Protein AF-A0A947KH76-F1 (afdb_monomer)

Radius of gyration: 16.96 Å; Cα contacts (8 Å, |Δi|>4): 330; chains: 1; bounding box: 41×24×57 Å

Nearest PDB structures (foldseek):
  4qky-assembly1_A  TM=8.128E-01  e=1.455E-01  Bordetella pertussis Tohama I

Structure (mmCIF, N/CA/C/O backbone):
data_AF-A0A947KH76-F1
#
_entry.id   AF-A0A947KH76-F1
#
loop_
_atom_site.group_PDB
_atom_site.id
_atom_site.type_symbol
_atom_site.label_atom_id
_atom_site.label_alt_id
_atom_site.label_comp_id
_atom_site.label_asym_id
_atom_site.label_entity_id
_atom_site.label_seq_id
_atom_site.pdbx_PDB_ins_code
_atom_site.Cartn_x
_atom_site.Cartn_y
_atom_site.Cartn_z
_atom_site.occupancy
_atom_site.B_iso_or_equiv
_atom_site.auth_seq_id
_atom_site.auth_comp_id
_atom_site.auth_asym_id
_atom_site.auth_atom_id
_atom_site.pdbx_PDB_model_num
ATOM 1 N N . ARG A 1 1 ? -19.655 -8.664 28.215 1.00 51.91 1 ARG A N 1
ATOM 2 C CA . ARG A 1 1 ? -18.314 -9.202 27.871 1.00 51.91 1 ARG A CA 1
ATOM 3 C C . ARG A 1 1 ? -18.006 -8.669 26.468 1.00 51.91 1 ARG A C 1
ATOM 5 O O . ARG A 1 1 ? -18.823 -8.920 25.600 1.00 51.91 1 ARG A O 1
ATOM 12 N N . LYS A 1 2 ? -16.990 -7.816 26.253 1.00 64.25 2 LYS A N 1
ATOM 13 C CA . LYS A 1 2 ? -16.696 -7.293 24.898 1.00 64.25 2 LYS A CA 1
ATOM 14 C C . LYS A 1 2 ? -16.029 -8.411 24.097 1.00 64.25 2 LYS A C 1
ATOM 16 O O . LYS A 1 2 ? -14.939 -8.832 24.472 1.00 64.25 2 LYS A O 1
ATOM 21 N N . GLU A 1 3 ? -16.691 -8.913 23.063 1.00 73.81 3 GLU A N 1
ATOM 22 C CA . GLU A 1 3 ? -16.109 -9.912 22.167 1.00 73.81 3 GLU A CA 1
ATOM 23 C C . GLU A 1 3 ? -15.051 -9.244 21.287 1.00 73.81 3 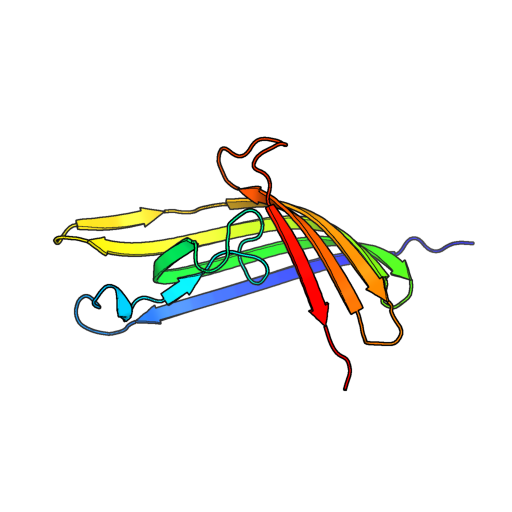GLU A C 1
ATOM 25 O O . GLU A 1 3 ? -15.293 -8.218 20.650 1.00 73.81 3 GLU A O 1
ATOM 30 N N . LEU A 1 4 ? -13.835 -9.785 21.319 1.00 80.12 4 LEU A N 1
ATOM 31 C CA . LEU A 1 4 ? -12.748 -9.344 20.460 1.00 80.12 4 LEU A CA 1
ATOM 32 C C . LEU A 1 4 ? -12.905 -10.046 19.112 1.00 80.12 4 LEU A C 1
ATOM 34 O O . LEU A 1 4 ? -12.655 -11.244 19.021 1.00 80.12 4 LEU A O 1
ATOM 38 N N . VAL A 1 5 ? -13.282 -9.300 18.075 1.00 89.38 5 VAL A N 1
ATOM 39 C CA . VAL A 1 5 ? -13.394 -9.846 16.718 1.00 89.38 5 VAL A CA 1
ATOM 40 C C . VAL A 1 5 ? -12.184 -9.425 15.891 1.00 89.38 5 VAL A C 1
ATOM 42 O O . VAL A 1 5 ? -11.916 -8.232 15.701 1.00 89.38 5 VAL A O 1
ATOM 45 N N . VAL A 1 6 ? -11.452 -10.424 15.405 1.00 93.56 6 VAL A N 1
ATOM 46 C CA . VAL A 1 6 ? -10.315 -10.268 14.495 1.00 93.56 6 VAL A CA 1
ATOM 47 C C . VAL A 1 6 ? -10.694 -10.871 13.148 1.00 93.56 6 VAL A C 1
ATOM 49 O O . VAL A 1 6 ? -11.323 -11.923 13.089 1.00 93.56 6 VAL A O 1
ATOM 52 N N . ALA A 1 7 ? -10.315 -10.197 12.069 1.00 94.56 7 ALA A N 1
ATOM 53 C CA . ALA A 1 7 ? -10.540 -10.640 10.705 1.00 94.56 7 ALA A CA 1
ATOM 54 C C . ALA A 1 7 ? -9.255 -10.508 9.887 1.00 94.56 7 ALA A C 1
ATOM 56 O O . ALA A 1 7 ? -8.458 -9.593 10.096 1.00 94.56 7 ALA A O 1
ATOM 57 N N . VAL A 1 8 ? -9.085 -11.399 8.917 1.00 96.25 8 VAL A N 1
ATOM 58 C CA . VAL A 1 8 ? -8.027 -11.319 7.909 1.00 96.25 8 VAL A CA 1
ATOM 59 C C . VAL A 1 8 ? -8.685 -10.995 6.577 1.00 96.25 8 VAL A C 1
ATOM 61 O O . VAL A 1 8 ? -9.686 -11.612 6.216 1.00 96.25 8 VAL A O 1
ATOM 64 N N . LYS A 1 9 ? -8.144 -10.019 5.848 1.00 95.94 9 LYS A N 1
ATOM 65 C CA . LYS A 1 9 ? -8.585 -9.694 4.491 1.00 95.94 9 LYS A CA 1
ATOM 66 C C . LYS A 1 9 ? -7.422 -9.846 3.523 1.00 95.94 9 LYS A C 1
ATOM 68 O O . LYS A 1 9 ? -6.330 -9.355 3.783 1.00 95.94 9 LYS A O 1
ATOM 73 N N . LEU A 1 10 ? -7.707 -10.482 2.394 1.00 96.94 10 LEU A N 1
ATOM 74 C CA . LEU A 1 10 ? -6.805 -10.601 1.259 1.00 96.94 10 LEU A CA 1
ATOM 75 C C . LEU A 1 10 ? -7.439 -9.930 0.039 1.00 96.94 10 LEU A C 1
ATOM 77 O O . LEU A 1 10 ? -8.644 -10.054 -0.194 1.00 96.94 10 LEU A O 1
ATOM 81 N N . ASN A 1 11 ? -6.639 -9.209 -0.734 1.00 96.00 11 ASN A N 1
ATOM 82 C CA . ASN A 1 11 ? -7.018 -8.683 -2.039 1.00 96.00 11 ASN A CA 1
ATOM 83 C C . ASN A 1 11 ? -5.848 -8.856 -3.005 1.00 96.00 11 ASN A C 1
ATOM 85 O O . ASN A 1 11 ? -4.702 -8.716 -2.602 1.00 96.00 11 ASN A O 1
ATOM 89 N N . ALA A 1 12 ? -6.130 -9.154 -4.266 1.00 97.12 12 ALA A N 1
ATOM 90 C CA . ALA A 1 12 ? -5.116 -9.201 -5.305 1.00 97.12 12 ALA A CA 1
ATOM 91 C C . ALA A 1 12 ? -5.729 -8.823 -6.654 1.00 97.12 12 ALA A C 1
ATOM 93 O O . ALA A 1 12 ? -6.942 -8.937 -6.847 1.00 97.12 12 ALA A O 1
ATOM 94 N N . GLY A 1 13 ? -4.886 -8.382 -7.579 1.00 97.12 13 GLY A N 1
ATOM 95 C CA . GLY A 1 13 ? -5.265 -8.075 -8.950 1.00 97.12 13 GLY A CA 1
ATOM 96 C C . GLY A 1 13 ? -4.059 -8.098 -9.878 1.00 97.12 13 GLY A C 1
ATOM 97 O O . GLY A 1 13 ? -2.918 -7.972 -9.441 1.00 97.12 13 GLY A O 1
ATOM 98 N N . ALA A 1 14 ? -4.312 -8.280 -11.170 1.00 97.44 14 ALA A N 1
ATOM 99 C CA . ALA A 1 14 ? -3.285 -8.247 -12.200 1.00 97.44 14 ALA A CA 1
ATOM 100 C C . ALA A 1 14 ? -3.864 -7.721 -13.513 1.00 97.44 14 ALA A C 1
ATOM 102 O O . ALA A 1 14 ? -5.060 -7.865 -13.775 1.00 97.44 14 ALA A O 1
ATOM 103 N N . LYS A 1 15 ? -3.011 -7.106 -14.332 1.00 96.31 15 LYS A N 1
ATOM 104 C CA . LYS A 1 15 ? -3.340 -6.646 -15.684 1.00 96.31 15 LYS A CA 1
ATOM 105 C C . LYS A 1 15 ? -2.153 -6.888 -16.609 1.00 96.31 15 LYS A C 1
ATOM 107 O O . LYS A 1 15 ? -1.004 -6.718 -16.202 1.00 96.31 15 LYS A O 1
ATOM 112 N N . TRP A 1 16 ? -2.425 -7.262 -17.854 1.00 95.25 16 TRP A N 1
ATOM 113 C CA . TRP A 1 16 ? -1.405 -7.474 -18.877 1.00 95.25 16 TRP A CA 1
ATOM 114 C C . TRP A 1 16 ? -1.896 -6.995 -20.239 1.00 95.25 16 TRP A C 1
ATOM 116 O O . TRP A 1 16 ? -3.065 -7.160 -20.578 1.00 95.25 16 TRP A O 1
ATOM 126 N N . LEU A 1 17 ? -0.992 -6.396 -21.006 1.00 92.31 17 LEU A N 1
ATOM 127 C CA . LEU A 1 17 ? -1.214 -6.052 -22.405 1.00 92.31 17 LEU A CA 1
ATOM 128 C C . LEU A 1 17 ? -0.701 -7.186 -23.293 1.00 92.31 17 LEU A C 1
ATOM 130 O O . LEU A 1 17 ? 0.364 -7.759 -23.040 1.00 92.31 17 LEU A O 1
ATOM 134 N N . SER A 1 18 ? -1.476 -7.518 -24.322 1.00 81.94 18 SER A N 1
ATOM 135 C CA . SER A 1 18 ? -1.096 -8.445 -25.388 1.00 81.94 18 SER A CA 1
ATOM 136 C C . SER A 1 18 ? -0.751 -7.650 -26.646 1.00 81.94 18 SER A C 1
ATOM 138 O O . SER A 1 18 ? -1.598 -6.894 -27.113 1.00 81.94 18 SER A O 1
ATOM 140 N N . GLY A 1 19 ? 0.451 -7.826 -27.199 1.00 75.06 19 GLY A N 1
ATOM 141 C CA . GLY A 1 19 ? 0.895 -7.125 -28.411 1.00 75.06 19 GLY A CA 1
ATOM 142 C C . GLY A 1 19 ? 2.376 -6.747 -28.375 1.00 75.06 19 GLY A C 1
ATOM 143 O O . GLY A 1 19 ? 3.096 -7.157 -27.460 1.00 75.06 19 GLY A O 1
ATOM 144 N N . GLU A 1 20 ? 2.811 -5.984 -29.382 1.00 74.25 20 GLU A N 1
ATOM 145 C CA . GLU A 1 20 ? 4.131 -5.338 -29.410 1.00 74.25 20 GLU A CA 1
ATOM 146 C C . GLU A 1 20 ? 4.276 -4.321 -28.266 1.00 74.25 20 GLU A C 1
ATOM 148 O O . GLU A 1 20 ? 3.297 -3.934 -27.627 1.00 74.25 20 GLU A O 1
ATOM 153 N N . GLU A 1 21 ? 5.519 -3.963 -27.944 1.00 79.62 21 GLU A N 1
ATOM 154 C CA . GLU A 1 21 ? 5.886 -3.203 -26.747 1.00 79.62 21 GLU A CA 1
ATOM 155 C C . GLU A 1 21 ? 5.085 -1.894 -26.622 1.00 79.62 21 GLU A C 1
ATOM 157 O O . GLU A 1 21 ? 5.312 -0.965 -27.398 1.00 79.62 21 GLU A O 1
ATOM 162 N N . PRO A 1 22 ? 4.151 -1.800 -25.652 1.00 84.88 22 PRO A N 1
ATOM 163 C CA . PRO A 1 22 ? 3.214 -0.689 -25.595 1.00 84.88 22 PRO A CA 1
ATOM 164 C C . PRO A 1 22 ? 3.939 0.603 -25.241 1.00 84.88 22 PRO A C 1
ATOM 166 O O . PRO A 1 22 ? 4.810 0.631 -24.356 1.00 84.88 22 PRO A O 1
ATOM 169 N N . GLY A 1 23 ? 3.523 1.684 -25.898 1.00 86.31 23 GLY A N 1
ATOM 170 C CA . GLY A 1 23 ? 4.031 3.019 -25.636 1.00 86.31 23 GLY A CA 1
ATOM 171 C C . GLY A 1 23 ? 3.767 3.447 -24.192 1.00 86.31 23 GLY A C 1
ATOM 172 O O . GLY A 1 23 ? 2.906 2.911 -23.495 1.00 86.31 23 GLY A O 1
ATOM 173 N N . TYR A 1 24 ? 4.498 4.459 -23.723 1.00 88.06 24 TYR A N 1
ATOM 174 C CA . TYR A 1 24 ? 4.423 4.940 -22.337 1.00 88.06 24 TYR A CA 1
ATOM 175 C C . TYR A 1 24 ? 2.986 5.209 -21.851 1.00 88.06 24 TYR A C 1
ATOM 177 O O . TYR A 1 24 ? 2.629 4.838 -20.735 1.00 88.06 24 TYR A O 1
ATOM 185 N N . ALA A 1 25 ? 2.160 5.834 -22.695 1.00 89.38 25 ALA A N 1
ATOM 186 C CA . ALA A 1 25 ? 0.782 6.194 -22.364 1.00 89.38 25 ALA A CA 1
ATOM 187 C C . ALA A 1 25 ? -0.181 4.994 -22.334 1.00 89.38 25 ALA A C 1
ATOM 189 O O . ALA A 1 25 ? -1.239 5.078 -21.718 1.00 89.38 25 ALA A O 1
ATOM 190 N N . GLU A 1 26 ? 0.179 3.886 -22.981 1.00 90.31 26 GLU A N 1
ATOM 191 C CA . GLU A 1 26 ? -0.655 2.685 -23.077 1.00 90.31 26 GLU A CA 1
ATOM 192 C C . GLU A 1 26 ? -0.437 1.734 -21.895 1.00 90.31 26 GLU A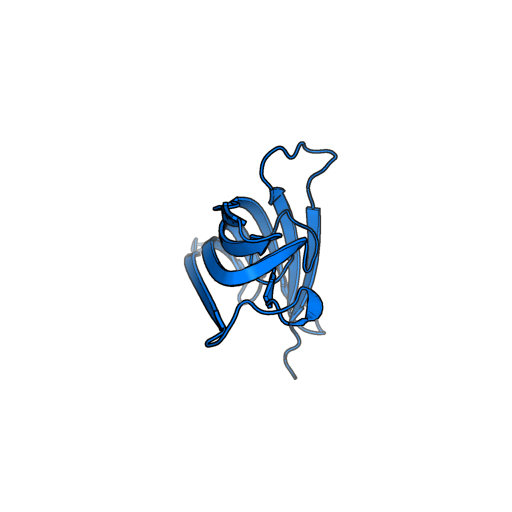 C 1
ATOM 194 O O . GLU A 1 26 ? -1.252 0.847 -21.655 1.00 90.31 26 GLU A O 1
ATOM 199 N N . GLN A 1 27 ? 0.654 1.910 -21.143 1.00 94.00 27 GLN A N 1
ATOM 200 C CA . GLN A 1 27 ? 0.980 1.077 -19.989 1.00 94.00 27 GLN A CA 1
ATOM 201 C C . GLN A 1 27 ? -0.046 1.235 -18.863 1.00 94.00 27 GLN A C 1
ATOM 203 O O . GLN A 1 27 ? -0.650 2.290 -18.667 1.00 94.00 27 GLN A O 1
ATOM 208 N N . PHE A 1 28 ? -0.214 0.175 -18.072 1.00 95.62 28 PHE A N 1
ATOM 209 C CA . PHE A 1 28 ? -1.048 0.240 -16.884 1.00 95.62 28 PHE A CA 1
ATOM 210 C C . PHE A 1 28 ? -0.318 0.938 -15.751 1.00 95.62 28 PHE A C 1
ATOM 212 O O . PHE A 1 28 ? 0.833 0.618 -15.455 1.00 95.62 28 PHE A O 1
ATOM 219 N N . TRP A 1 29 ? -1.044 1.819 -15.076 1.00 95.19 29 TRP A N 1
ATOM 220 C CA . TRP A 1 29 ? -0.584 2.560 -13.915 1.00 95.19 29 TRP A CA 1
ATOM 221 C C . TRP A 1 29 ? -1.150 1.958 -12.631 1.00 95.19 29 TRP A C 1
ATOM 223 O O . TRP A 1 29 ? -2.284 1.465 -12.604 1.00 95.19 29 TRP A O 1
ATOM 233 N N . PHE A 1 30 ? -0.333 1.941 -11.581 1.00 95.75 30 PHE A N 1
ATOM 234 C CA . PHE A 1 30 ? -0.741 1.524 -10.243 1.00 95.75 30 PHE A CA 1
ATOM 235 C C . PHE A 1 30 ? 0.142 2.172 -9.169 1.00 95.75 30 PHE A C 1
ATOM 237 O O . PHE A 1 30 ? 1.156 2.803 -9.460 1.00 95.75 30 PHE A O 1
ATOM 244 N N . GLY A 1 31 ? -0.258 2.035 -7.910 1.00 95.25 31 GLY A N 1
ATOM 245 C CA . GLY A 1 31 ? 0.247 2.822 -6.792 1.00 95.25 31 GLY A CA 1
ATOM 246 C C . GLY A 1 31 ? -0.884 3.596 -6.121 1.00 95.25 31 GLY A C 1
ATOM 247 O O . GLY A 1 31 ? -1.857 3.989 -6.770 1.00 95.25 31 GLY A O 1
ATOM 248 N N . GLY A 1 32 ? -0.757 3.808 -4.812 1.00 94.94 32 GLY A N 1
ATOM 249 C CA . GLY A 1 32 ? -1.667 4.643 -4.038 1.00 94.94 32 GLY A CA 1
ATOM 250 C C . GLY A 1 32 ? -2.738 3.879 -3.268 1.00 94.94 32 GLY A C 1
ATOM 251 O O . GLY A 1 32 ? -2.618 2.689 -2.975 1.00 94.94 32 GLY A O 1
ATOM 252 N N . ALA A 1 33 ? -3.813 4.580 -2.905 1.00 93.81 33 ALA A N 1
ATOM 253 C CA . ALA A 1 33 ? -4.785 4.122 -1.906 1.00 93.81 33 ALA A CA 1
ATOM 254 C C . ALA A 1 33 ? -5.533 2.818 -2.261 1.00 93.81 33 ALA A C 1
ATOM 256 O O . ALA A 1 33 ? -6.176 2.212 -1.398 1.00 93.81 33 ALA A O 1
ATOM 257 N N . GLY A 1 34 ? -5.541 2.438 -3.542 1.00 89.38 34 GLY A N 1
ATOM 258 C CA . GLY A 1 34 ? -6.350 1.341 -4.071 1.00 89.38 34 GLY A CA 1
ATOM 259 C C . GLY A 1 34 ? -5.651 -0.016 -4.160 1.00 89.38 34 GLY A C 1
ATOM 260 O O . GLY A 1 34 ? -6.349 -1.026 -4.173 1.00 89.38 34 GLY A O 1
ATOM 261 N N . ASN A 1 35 ? -4.319 -0.055 -4.237 1.00 92.62 35 ASN A N 1
ATOM 262 C CA . ASN A 1 35 ? -3.572 -1.279 -4.557 1.00 92.62 35 ASN A CA 1
ATOM 263 C C . ASN A 1 35 ? -2.250 -1.405 -3.788 1.00 92.62 35 ASN A C 1
ATOM 265 O O . ASN A 1 35 ? -2.014 -2.443 -3.183 1.00 92.62 35 ASN A O 1
ATOM 269 N N . LEU A 1 36 ? -1.423 -0.362 -3.790 1.00 96.19 36 LEU A N 1
ATOM 270 C CA . LEU A 1 36 ? -0.106 -0.336 -3.173 1.00 96.19 36 LEU A CA 1
ATOM 271 C C . LEU A 1 36 ? 0.008 0.955 -2.359 1.00 96.19 36 LEU A C 1
ATOM 273 O O . LEU A 1 36 ? 0.498 1.989 -2.834 1.00 96.19 36 LEU A O 1
ATOM 277 N N . ARG A 1 37 ? -0.523 0.906 -1.131 1.00 96.62 37 ARG A N 1
ATOM 278 C CA . ARG A 1 37 ? -0.492 2.043 -0.197 1.00 96.62 37 ARG A CA 1
ATOM 279 C C . ARG A 1 37 ? 0.960 2.394 0.130 1.00 96.62 37 ARG A C 1
ATOM 281 O O . ARG A 1 37 ? 1.864 1.637 -0.180 1.00 96.62 37 ARG A O 1
ATOM 288 N N . GLY A 1 38 ? 1.225 3.560 0.711 1.00 95.25 38 GLY A N 1
ATOM 289 C CA . GLY A 1 38 ? 2.612 4.010 0.939 1.00 95.25 38 GLY A CA 1
ATOM 290 C C . GLY A 1 38 ? 3.301 4.629 -0.286 1.00 95.25 38 GLY A C 1
ATOM 291 O O . GLY A 1 38 ? 4.289 5.332 -0.131 1.00 95.25 38 GLY A O 1
ATOM 292 N N . TYR A 1 39 ? 2.723 4.495 -1.479 1.00 97.19 39 TYR A N 1
ATOM 293 C CA . TYR A 1 39 ? 3.134 5.234 -2.676 1.00 97.19 39 TYR A CA 1
ATOM 294 C C . TYR A 1 39 ? 2.078 6.271 -3.066 1.00 97.19 39 TYR A C 1
ATOM 296 O O . TYR A 1 39 ? 0.946 6.229 -2.575 1.00 97.19 39 TYR A O 1
ATOM 304 N N . THR A 1 40 ? 2.438 7.229 -3.918 1.00 95.81 40 THR A N 1
ATOM 305 C CA . THR A 1 40 ? 1.462 8.142 -4.530 1.00 95.81 40 THR A CA 1
ATOM 306 C C . THR A 1 40 ? 0.610 7.399 -5.560 1.00 95.81 40 THR A C 1
ATOM 308 O O . THR A 1 40 ? 0.977 6.315 -6.017 1.00 95.81 40 THR A O 1
ATOM 311 N N . ASN A 1 41 ? -0.542 7.971 -5.918 1.00 95.31 41 ASN A N 1
ATOM 312 C CA . ASN A 1 41 ? -1.374 7.403 -6.978 1.00 95.31 41 ASN A CA 1
ATOM 313 C C . ASN A 1 41 ? -0.582 7.324 -8.288 1.00 95.31 41 ASN A C 1
ATOM 315 O O . ASN A 1 41 ? 0.164 8.252 -8.601 1.00 95.31 41 ASN A O 1
ATOM 319 N N . ASP A 1 42 ? -0.750 6.216 -9.011 1.00 94.75 42 ASP A N 1
ATOM 320 C CA . ASP A 1 42 ? -0.161 5.994 -10.338 1.00 94.75 42 ASP A CA 1
ATOM 321 C C . ASP A 1 42 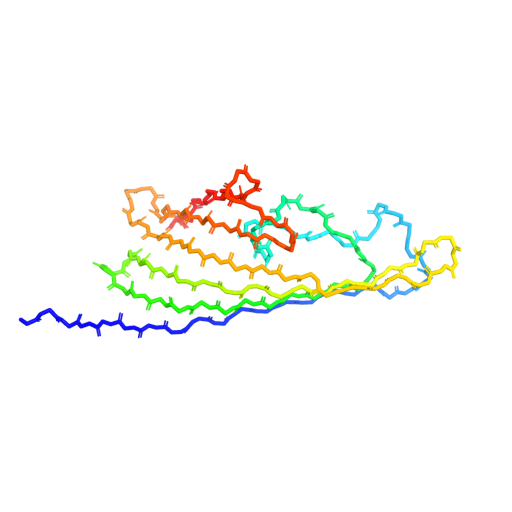? 1.365 6.203 -10.382 1.00 94.75 42 ASP A C 1
ATOM 323 O O . ASP A 1 42 ? 1.926 6.696 -11.356 1.00 94.75 42 ASP A O 1
ATOM 327 N N . PHE A 1 43 ? 2.060 5.832 -9.302 1.00 95.25 43 PHE A N 1
ATOM 328 C CA . PHE A 1 43 ? 3.514 5.977 -9.199 1.00 95.25 43 PHE A CA 1
ATOM 329 C C . PHE A 1 43 ? 4.277 4.993 -10.099 1.00 95.25 43 PHE A C 1
ATOM 331 O O . PHE A 1 43 ? 5.317 5.328 -10.667 1.00 95.25 43 PHE A O 1
ATOM 338 N N . PHE A 1 44 ? 3.764 3.773 -10.241 1.00 96.25 44 PHE A N 1
ATOM 339 C CA . PHE A 1 44 ? 4.382 2.713 -11.026 1.00 96.25 44 PHE A CA 1
ATOM 340 C C . PHE A 1 44 ? 3.622 2.478 -12.329 1.00 96.25 44 PHE A C 1
ATOM 342 O O . PHE A 1 44 ? 2.405 2.651 -12.400 1.00 96.25 44 PHE A O 1
ATOM 349 N N . ARG A 1 45 ? 4.348 2.007 -13.349 1.00 95.75 45 ARG A N 1
ATOM 350 C CA . ARG A 1 45 ? 3.785 1.659 -14.657 1.00 95.75 45 ARG A CA 1
ATOM 351 C C . ARG A 1 45 ? 4.364 0.369 -15.211 1.00 95.75 45 ARG A C 1
ATOM 353 O O . ARG A 1 45 ? 5.547 0.080 -15.006 1.00 95.75 45 ARG A O 1
ATOM 360 N N . GLY A 1 46 ? 3.564 -0.347 -15.991 1.00 95.62 46 GLY A N 1
ATOM 361 C CA . GLY A 1 46 ? 4.079 -1.423 -16.822 1.00 95.62 46 GLY A CA 1
ATOM 362 C C . GLY A 1 46 ? 3.081 -2.029 -17.795 1.00 95.62 46 GLY A C 1
ATOM 363 O O . GLY A 1 46 ? 1.873 -1.828 -17.703 1.00 95.62 46 GLY A O 1
ATOM 364 N N . SER A 1 47 ? 3.614 -2.802 -18.740 1.00 95.50 47 SER A N 1
ATOM 365 C CA . SER A 1 47 ? 2.821 -3.619 -19.663 1.00 95.50 47 SER A CA 1
ATOM 366 C C . SER A 1 47 ? 2.238 -4.855 -18.979 1.00 95.50 47 SER A C 1
ATOM 368 O O . SER A 1 47 ? 1.229 -5.401 -19.424 1.00 95.50 47 SER A O 1
ATOM 370 N N . ARG A 1 48 ? 2.852 -5.288 -17.874 1.00 96.00 48 ARG A N 1
ATOM 371 C CA . ARG A 1 48 ? 2.293 -6.268 -16.942 1.00 96.00 48 ARG A CA 1
ATOM 372 C C . ARG A 1 48 ? 2.417 -5.712 -15.540 1.00 96.00 48 ARG A C 1
ATOM 374 O O . ARG A 1 48 ? 3.509 -5.316 -15.143 1.00 96.00 48 ARG A O 1
ATOM 381 N N . ILE A 1 49 ? 1.315 -5.703 -14.807 1.00 97.56 49 ILE A N 1
ATOM 382 C CA . ILE A 1 49 ? 1.285 -5.301 -13.405 1.00 97.56 49 ILE A CA 1
ATOM 383 C C . ILE A 1 49 ? 0.523 -6.341 -12.595 1.00 97.56 49 ILE A C 1
ATOM 385 O O . ILE A 1 49 ? -0.433 -6.949 -13.083 1.00 97.56 49 ILE A O 1
ATOM 389 N N . ALA A 1 50 ? 0.928 -6.530 -11.350 1.00 98.06 50 ALA A N 1
ATOM 390 C CA . ALA A 1 50 ? 0.166 -7.278 -10.368 1.00 98.06 50 ALA A CA 1
ATOM 391 C C . ALA A 1 50 ? 0.308 -6.618 -9.001 1.00 98.06 50 ALA A C 1
ATOM 393 O O . ALA A 1 50 ? 1.285 -5.926 -8.727 1.00 98.06 50 ALA A O 1
ATOM 394 N N . TRP A 1 51 ? -0.684 -6.814 -8.148 1.00 98.25 51 TRP A N 1
ATOM 395 C CA . TRP A 1 51 ? -0.633 -6.374 -6.768 1.00 98.25 51 TRP A CA 1
ATOM 396 C C . TRP A 1 51 ? -1.391 -7.345 -5.873 1.00 98.25 51 TRP A C 1
ATOM 398 O O . TRP A 1 51 ? -2.324 -8.029 -6.298 1.00 98.25 51 TRP A O 1
ATOM 408 N N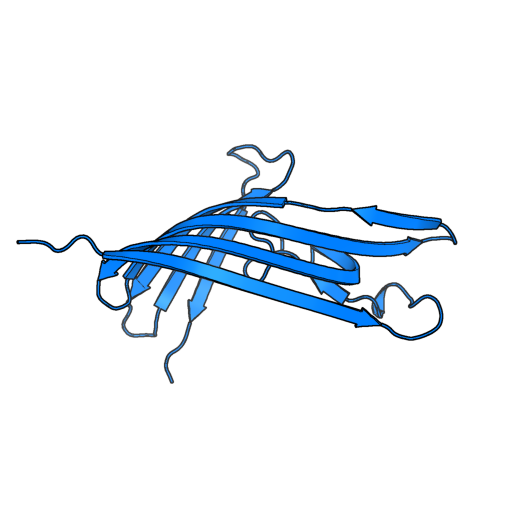 . GLY A 1 52 ? -0.982 -7.385 -4.617 1.00 97.94 52 GLY A N 1
ATOM 409 C CA . GLY A 1 52 ? -1.568 -8.161 -3.545 1.00 97.94 52 GLY A CA 1
ATOM 410 C C . GLY A 1 52 ? -1.568 -7.339 -2.267 1.00 97.94 52 GLY A C 1
ATOM 411 O O . GLY A 1 52 ? -0.723 -6.475 -2.070 1.00 97.94 52 GLY A O 1
ATOM 412 N N . SER A 1 53 ? -2.533 -7.604 -1.402 1.00 98.06 53 SER A N 1
ATOM 413 C CA . SER A 1 53 ? -2.725 -6.900 -0.148 1.00 98.06 53 SER A CA 1
ATOM 414 C C . SER A 1 53 ? -3.216 -7.866 0.917 1.00 98.06 53 SER A C 1
ATOM 416 O O . SER A 1 53 ? -4.186 -8.601 0.708 1.00 98.06 53 SER A O 1
ATOM 418 N N . LEU A 1 54 ? -2.548 -7.838 2.064 1.00 98.12 54 LEU A N 1
ATOM 419 C CA . LEU A 1 54 ? -2.906 -8.555 3.276 1.00 98.12 54 LEU A CA 1
ATOM 420 C C . LEU A 1 54 ? -3.234 -7.539 4.364 1.00 98.12 54 LEU A C 1
ATOM 422 O O . LEU A 1 54 ? -2.447 -6.639 4.641 1.00 98.12 54 LEU A O 1
ATOM 426 N N . GLU A 1 55 ? -4.377 -7.706 5.022 1.00 97.88 55 GLU A N 1
ATOM 427 C CA . GLU A 1 55 ? -4.791 -6.843 6.123 1.00 97.88 55 GLU A CA 1
ATOM 428 C C . GLU A 1 55 ? -5.229 -7.665 7.336 1.00 97.88 55 GLU A C 1
ATOM 430 O O . GLU A 1 55 ? -6.112 -8.523 7.245 1.00 97.88 55 GLU A O 1
ATOM 435 N N . LEU A 1 56 ? -4.655 -7.341 8.493 1.00 97.38 56 LEU A N 1
ATOM 436 C CA . LEU A 1 56 ? -5.039 -7.886 9.792 1.00 97.38 56 LEU A CA 1
ATOM 437 C C . LEU A 1 56 ? -5.903 -6.857 10.514 1.00 97.38 56 LEU A C 1
ATOM 439 O O . LEU A 1 56 ? -5.420 -5.797 10.913 1.00 97.38 56 LEU A O 1
ATOM 443 N N . ARG A 1 57 ? -7.195 -7.157 10.652 1.00 96.88 57 ARG A N 1
ATOM 444 C CA . ARG A 1 57 ? -8.229 -6.213 11.080 1.00 96.88 57 ARG A CA 1
ATOM 445 C C . ARG A 1 57 ? -8.771 -6.566 12.456 1.00 96.88 57 ARG A C 1
ATOM 447 O O . ARG A 1 57 ? -9.200 -7.688 12.696 1.00 96.88 57 ARG A O 1
ATOM 454 N N . ARG A 1 58 ? -8.852 -5.569 13.331 1.00 96.19 58 ARG A N 1
ATOM 455 C CA . ARG A 1 58 ? -9.611 -5.616 14.580 1.00 96.19 58 ARG A CA 1
ATOM 456 C C . ARG A 1 58 ? -10.881 -4.791 14.417 1.00 96.19 58 ARG A C 1
ATOM 458 O O . ARG A 1 58 ? -10.807 -3.580 14.187 1.00 96.19 58 ARG A O 1
ATOM 465 N N . LEU A 1 59 ? -12.039 -5.433 14.546 1.00 94.31 59 LEU A N 1
ATOM 466 C CA . LEU A 1 59 ? -13.319 -4.730 14.501 1.00 94.31 59 LEU A CA 1
ATOM 467 C C . LEU A 1 59 ? -13.538 -3.991 15.823 1.00 94.31 59 LEU A C 1
ATOM 469 O O . LEU A 1 59 ? -13.380 -4.554 16.906 1.00 94.31 59 LEU A O 1
ATOM 473 N N . ILE A 1 60 ? -13.871 -2.708 15.717 1.00 93.25 60 ILE A N 1
ATOM 474 C CA . ILE A 1 60 ? -14.198 -1.831 16.854 1.00 93.25 60 ILE A CA 1
ATOM 475 C C . ILE A 1 60 ? -15.669 -1.391 16.826 1.00 93.25 60 ILE A C 1
ATOM 477 O O . ILE A 1 60 ? -16.169 -0.845 17.803 1.00 93.25 60 ILE A O 1
ATOM 481 N N . GLY A 1 61 ? -16.364 -1.664 15.723 1.00 90.06 61 GLY A N 1
ATOM 482 C CA . GLY A 1 61 ? -17.806 -1.554 15.538 1.00 90.06 61 GLY A CA 1
ATOM 483 C C . GLY A 1 61 ? -18.201 -2.309 14.269 1.00 90.06 61 GLY A C 1
ATOM 484 O O . GLY A 1 61 ? -17.334 -2.854 13.589 1.00 90.06 61 GLY A O 1
ATOM 485 N N . GLU A 1 62 ? -19.484 -2.316 13.914 1.00 87.31 62 GLU A N 1
ATOM 486 C CA . GLU A 1 62 ? -19.970 -3.067 12.742 1.00 87.31 62 GLU A CA 1
ATOM 487 C C . GLU A 1 62 ? -19.266 -2.660 11.440 1.00 87.31 62 GLU A C 1
ATOM 489 O O . GLU A 1 62 ? -18.924 -3.504 10.618 1.00 87.31 62 GLU A O 1
ATOM 494 N N . LEU A 1 63 ? -19.000 -1.360 11.277 1.00 90.19 63 LEU A N 1
ATOM 495 C CA . LEU A 1 63 ? -18.383 -0.773 10.079 1.00 90.19 63 LEU A CA 1
ATOM 496 C C . LEU A 1 63 ? -17.076 -0.034 10.376 1.00 90.19 63 LEU A C 1
ATOM 498 O O . LEU A 1 63 ? -16.536 0.660 9.511 1.00 90.19 63 LEU A O 1
ATOM 502 N N . SER A 1 64 ? -16.583 -0.174 11.605 1.00 94.44 64 SER A N 1
ATOM 503 C CA . SER A 1 64 ? -15.389 0.507 12.085 1.00 94.44 64 SER A CA 1
ATOM 504 C C . SER A 1 64 ? -14.327 -0.520 12.451 1.00 94.44 64 SER A C 1
ATOM 506 O O . SER A 1 64 ? -14.587 -1.476 13.182 1.00 94.44 64 SER A O 1
ATOM 508 N N . SER A 1 65 ? -13.106 -0.323 11.965 1.00 96.06 65 SER A N 1
ATOM 509 C CA . SER A 1 65 ? -12.005 -1.263 12.180 1.00 96.06 65 SER A CA 1
ATOM 510 C C . SER A 1 65 ? -10.669 -0.547 12.221 1.00 96.06 65 SER A C 1
ATOM 512 O O . SER A 1 65 ? -10.433 0.332 11.395 1.00 96.06 65 SER A O 1
ATOM 514 N N . PHE A 1 66 ? -9.776 -0.990 13.096 1.00 97.06 66 PHE A N 1
ATOM 515 C CA . PHE A 1 66 ? -8.351 -0.679 13.019 1.00 97.06 66 PHE A CA 1
ATOM 516 C C . PHE A 1 66 ? -7.620 -1.861 12.384 1.00 97.06 66 PHE A C 1
ATOM 518 O O . PHE A 1 66 ? -7.997 -3.008 12.632 1.00 97.06 66 PHE A O 1
ATOM 525 N N . TYR A 1 67 ? -6.603 -1.620 11.565 1.00 97.44 67 TYR A N 1
ATOM 526 C CA . TYR A 1 67 ? -5.874 -2.703 10.913 1.00 97.44 67 TYR A CA 1
ATOM 527 C C . TYR A 1 67 ? -4.434 -2.341 10.591 1.00 97.44 67 TYR A C 1
ATOM 529 O O . TYR A 1 67 ? -4.105 -1.179 10.371 1.00 97.44 67 TYR A O 1
ATOM 537 N N . ALA A 1 68 ? -3.600 -3.372 10.533 1.00 98.19 68 ALA A N 1
ATOM 538 C CA . ALA A 1 68 ? -2.295 -3.319 9.895 1.00 98.19 68 ALA A CA 1
ATOM 539 C C . ALA A 1 68 ? -2.407 -3.931 8.499 1.00 98.19 68 ALA A C 1
ATOM 541 O O . ALA A 1 68 ? -3.240 -4.818 8.275 1.00 98.19 68 ALA A O 1
ATOM 542 N N . PHE A 1 69 ? -1.590 -3.460 7.568 1.00 98.19 69 PHE A N 1
ATOM 543 C CA . PHE A 1 69 ? -1.563 -3.985 6.215 1.00 98.19 69 PHE A CA 1
ATOM 544 C C . PHE A 1 69 ? -0.145 -4.164 5.687 1.00 98.19 69 PHE A C 1
ATOM 546 O O . PHE A 1 69 ? 0.784 -3.478 6.113 1.00 98.19 69 PHE A O 1
ATOM 553 N N . PHE A 1 70 ? -0.031 -5.067 4.723 1.00 98.25 70 PHE A N 1
ATOM 554 C CA . PHE A 1 70 ? 1.127 -5.257 3.868 1.00 98.25 70 PHE A CA 1
ATOM 555 C C . PHE A 1 70 ? 0.633 -5.355 2.426 1.00 98.25 70 PHE A C 1
ATOM 557 O O . PHE A 1 70 ? -0.241 -6.177 2.137 1.00 98.25 70 PHE A O 1
ATOM 564 N N . ASP A 1 71 ? 1.175 -4.524 1.543 1.00 98.31 71 ASP A N 1
ATOM 565 C CA . ASP A 1 71 ? 0.882 -4.568 0.116 1.00 98.31 71 ASP A CA 1
ATOM 566 C C . ASP A 1 71 ? 2.146 -4.956 -0.655 1.00 98.31 71 ASP A C 1
ATOM 568 O O . ASP A 1 71 ? 3.250 -4.507 -0.354 1.00 98.31 71 ASP A O 1
ATOM 572 N N . GLN A 1 72 ? 1.974 -5.787 -1.674 1.00 98.25 72 GLN A N 1
ATOM 573 C CA . GLN A 1 72 ? 3.027 -6.225 -2.577 1.00 98.25 72 GLN A CA 1
ATOM 574 C C . GLN A 1 72 ? 2.611 -5.889 -3.999 1.00 98.25 72 GLN A C 1
ATOM 576 O O . GLN A 1 72 ? 1.516 -6.235 -4.432 1.00 98.25 72 GLN A O 1
ATOM 581 N N . GLY A 1 73 ? 3.492 -5.240 -4.738 1.00 98.06 73 GLY A N 1
ATOM 582 C CA . GLY A 1 73 ? 3.345 -4.920 -6.145 1.00 98.06 73 GLY A CA 1
ATOM 583 C C . GLY A 1 73 ? 4.311 -5.724 -7.002 1.00 98.06 73 GLY A C 1
ATOM 584 O O . GLY A 1 73 ? 5.301 -6.273 -6.522 1.00 98.06 73 GLY A O 1
ATOM 585 N N . TYR A 1 74 ? 4.011 -5.765 -8.289 1.00 98.19 74 TYR A N 1
ATOM 586 C CA . TYR A 1 74 ? 4.884 -6.236 -9.347 1.00 98.19 74 TYR A CA 1
ATOM 587 C C . TYR A 1 74 ? 4.611 -5.407 -10.590 1.00 98.19 74 TYR A C 1
ATOM 589 O O . TYR A 1 74 ? 3.450 -5.165 -10.937 1.00 98.19 74 TYR A O 1
ATOM 597 N N . TYR A 1 75 ? 5.668 -5.029 -11.295 1.00 97.44 75 TYR A N 1
ATOM 598 C CA . TYR A 1 75 ? 5.532 -4.506 -12.642 1.00 97.44 75 TYR A CA 1
ATOM 599 C C . TYR A 1 75 ? 6.631 -5.010 -13.555 1.00 97.44 75 TYR A C 1
ATOM 601 O O . TYR A 1 75 ? 7.738 -5.327 -13.128 1.00 97.44 75 TYR A O 1
ATOM 609 N N . ARG A 1 76 ? 6.308 -5.048 -14.843 1.00 96.19 76 ARG A N 1
ATOM 610 C CA . ARG A 1 76 ? 7.250 -5.260 -15.931 1.00 96.19 76 ARG A CA 1
ATOM 611 C C . ARG A 1 76 ? 6.932 -4.295 -17.060 1.00 96.19 76 ARG A C 1
ATOM 613 O O . ARG A 1 76 ? 5.773 -4.158 -17.453 1.00 96.19 76 ARG A O 1
ATOM 620 N N . ARG A 1 77 ? 7.965 -3.671 -17.611 1.00 94.50 77 ARG A N 1
ATOM 621 C CA . ARG A 1 77 ? 7.894 -2.819 -18.800 1.00 94.50 77 ARG A CA 1
ATOM 622 C C . ARG A 1 77 ? 9.127 -3.007 -19.669 1.00 94.50 77 ARG A C 1
ATOM 624 O O . ARG A 1 77 ? 10.132 -3.538 -19.201 1.00 94.50 77 ARG A O 1
ATOM 631 N N . VAL A 1 78 ? 9.045 -2.567 -20.916 1.00 92.12 78 VAL A N 1
ATOM 632 C CA . VAL A 1 78 ? 10.225 -2.406 -21.764 1.00 92.12 78 VAL A CA 1
ATOM 633 C C . VAL A 1 78 ? 10.469 -0.918 -21.958 1.00 92.12 78 VAL A C 1
ATOM 635 O O . VAL A 1 78 ? 9.528 -0.149 -22.143 1.00 92.12 78 VAL A O 1
ATOM 638 N N . GLU A 1 79 ? 11.723 -0.507 -21.823 1.00 88.25 79 GLU A N 1
ATOM 639 C CA . GLU A 1 79 ? 12.167 0.874 -21.972 1.00 88.25 79 GLU A CA 1
ATOM 640 C C . GLU A 1 79 ? 13.463 0.842 -22.787 1.00 88.25 79 GLU A C 1
ATOM 642 O O . GLU A 1 79 ? 14.436 0.204 -22.385 1.00 88.25 79 GLU A O 1
ATOM 647 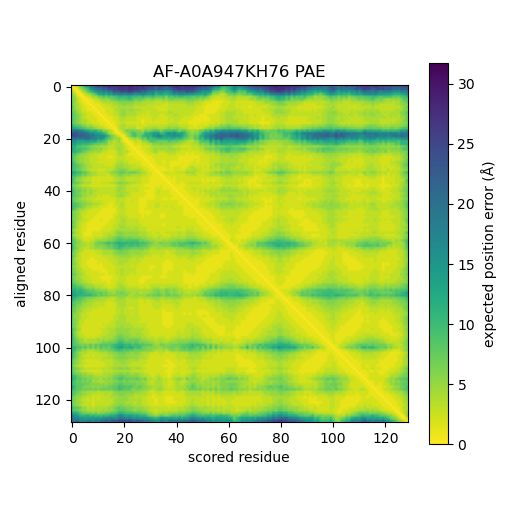N N . ASN A 1 80 ? 13.454 1.455 -23.976 1.00 88.00 80 ASN A N 1
ATOM 648 C CA . ASN A 1 80 ? 14.578 1.442 -24.924 1.00 88.00 80 ASN A CA 1
ATOM 649 C C . ASN A 1 80 ? 15.119 0.024 -25.225 1.00 88.00 80 ASN A C 1
ATOM 651 O O . ASN A 1 80 ? 16.324 -0.214 -25.172 1.00 88.00 80 ASN A O 1
ATOM 655 N N . GLY A 1 81 ? 14.224 -0.943 -25.473 1.00 86.94 81 GLY A N 1
ATOM 656 C CA . GLY A 1 81 ? 14.577 -2.344 -25.755 1.00 86.94 81 GLY A CA 1
ATOM 657 C C . GLY A 1 81 ? 15.072 -3.146 -24.543 1.00 86.94 81 GLY A C 1
ATOM 658 O O . GLY A 1 81 ? 15.395 -4.325 -24.670 1.00 86.94 81 GLY A O 1
ATOM 659 N N . THR A 1 82 ? 15.118 -2.538 -23.354 1.00 91.06 82 THR A N 1
ATOM 660 C CA . THR A 1 82 ? 15.523 -3.206 -22.112 1.00 91.06 82 THR A CA 1
ATOM 661 C C . THR A 1 82 ? 14.303 -3.547 -21.267 1.00 91.06 82 THR A C 1
ATOM 663 O O . THR A 1 82 ? 13.488 -2.682 -20.947 1.00 91.06 82 THR A O 1
ATOM 666 N N . THR A 1 83 ? 14.171 -4.817 -20.874 1.00 93.38 83 THR A N 1
ATOM 667 C CA . THR A 1 83 ? 13.119 -5.233 -19.937 1.00 93.38 83 THR A CA 1
ATOM 668 C C . THR A 1 83 ? 13.479 -4.792 -18.520 1.00 93.38 83 THR A C 1
ATOM 670 O O . THR A 1 83 ? 14.486 -5.227 -17.971 1.00 93.38 83 THR A O 1
ATOM 673 N N . ILE A 1 84 ? 12.608 -3.991 -17.912 1.00 95.06 84 ILE A N 1
ATOM 674 C CA . ILE A 1 84 ? 12.674 -3.569 -16.512 1.00 95.06 84 ILE A CA 1
ATOM 675 C C . ILE A 1 84 ? 11.535 -4.254 -15.763 1.00 95.06 84 ILE A C 1
ATOM 677 O O . ILE A 1 84 ? 10.388 -4.244 -16.221 1.00 95.06 84 ILE A O 1
ATOM 681 N N . TYR A 1 85 ? 11.833 -4.844 -14.612 1.00 96.38 85 TYR A N 1
ATOM 682 C CA . TYR A 1 85 ? 10.828 -5.384 -13.706 1.00 96.38 85 TYR A CA 1
ATOM 683 C C . TYR A 1 85 ? 11.247 -5.179 -12.257 1.00 96.38 85 TYR A C 1
ATOM 685 O O . TYR A 1 85 ? 12.439 -5.115 -11.966 1.00 96.38 85 TYR A O 1
ATOM 693 N N . ASP A 1 86 ? 10.262 -5.097 -11.368 1.00 97.69 86 ASP A N 1
ATOM 694 C CA . ASP A 1 86 ? 10.497 -4.916 -9.938 1.00 97.69 86 ASP A CA 1
ATOM 695 C C . ASP A 1 86 ? 9.290 -5.374 -9.102 1.00 97.69 86 ASP A C 1
ATOM 697 O O . ASP A 1 86 ? 8.198 -5.605 -9.640 1.00 97.69 86 ASP A O 1
ATOM 701 N N . TYR A 1 87 ? 9.493 -5.490 -7.789 1.00 97.69 87 TYR A N 1
ATOM 702 C CA . TYR A 1 87 ? 8.535 -5.991 -6.805 1.00 97.69 87 TYR A CA 1
ATOM 703 C C . TYR A 1 87 ? 8.367 -5.013 -5.629 1.00 97.69 87 TYR A C 1
ATOM 705 O O . TYR A 1 87 ? 8.693 -5.360 -4.489 1.00 97.69 87 TYR A O 1
ATOM 713 N N . PRO A 1 88 ? 7.840 -3.797 -5.866 1.00 97.69 88 PRO A N 1
ATOM 714 C CA . PRO A 1 88 ? 7.716 -2.800 -4.811 1.00 97.69 88 PRO A CA 1
ATOM 715 C C . PRO A 1 88 ? 6.758 -3.287 -3.726 1.00 97.69 88 PRO A C 1
ATOM 717 O O . PRO A 1 88 ? 5.712 -3.857 -4.032 1.00 97.69 88 PRO A O 1
ATOM 720 N N . TYR A 1 89 ? 7.079 -3.041 -2.464 1.00 97.94 89 TYR A N 1
ATOM 721 C CA . TYR A 1 89 ? 6.247 -3.439 -1.333 1.00 97.94 89 TYR A CA 1
ATOM 722 C C . TYR A 1 89 ? 5.989 -2.259 -0.404 1.00 97.94 89 TYR A C 1
ATOM 724 O O . TYR A 1 89 ? 6.690 -1.246 -0.421 1.00 97.94 89 TYR A O 1
ATOM 732 N N . SER A 1 90 ? 4.969 -2.391 0.431 1.00 98.25 90 SER A N 1
ATOM 733 C CA . SER A 1 90 ? 4.666 -1.409 1.456 1.00 98.25 90 SER A CA 1
ATOM 734 C C . SER A 1 90 ? 3.971 -2.031 2.649 1.00 98.25 90 SER A C 1
ATOM 736 O O . SER A 1 90 ? 3.422 -3.132 2.601 1.00 98.25 90 SER A O 1
ATOM 738 N N . TYR A 1 91 ? 3.985 -1.301 3.752 1.00 98.06 91 TYR A N 1
ATOM 739 C CA . TYR A 1 91 ? 3.274 -1.689 4.956 1.00 98.06 91 TYR A CA 1
ATOM 740 C C . TYR A 1 91 ? 2.780 -0.461 5.696 1.00 98.06 91 TYR A C 1
ATOM 742 O O . TYR A 1 91 ? 3.220 0.666 5.464 1.00 98.06 91 TYR A O 1
ATOM 750 N N . GLY A 1 92 ? 1.846 -0.672 6.610 1.00 98.06 92 GLY A N 1
ATOM 751 C CA . GLY A 1 92 ? 1.329 0.422 7.403 1.00 98.06 92 GLY A CA 1
ATOM 752 C C . GLY A 1 92 ? 0.151 0.033 8.261 1.00 98.06 92 GLY A C 1
ATOM 753 O O . GLY A 1 92 ? -0.144 -1.142 8.490 1.00 98.06 92 GLY A O 1
ATOM 754 N N . ILE A 1 93 ? -0.528 1.064 8.738 1.00 98.06 93 ILE A N 1
ATOM 755 C CA . ILE A 1 93 ? -1.722 0.939 9.559 1.00 98.06 93 ILE A CA 1
ATOM 756 C C . ILE A 1 93 ? -2.835 1.792 8.981 1.00 98.06 93 ILE A C 1
ATOM 758 O O . ILE A 1 93 ? -2.607 2.778 8.281 1.00 98.06 93 ILE A O 1
ATOM 762 N N . GLY A 1 94 ? -4.066 1.437 9.302 1.00 97.56 94 GLY A N 1
ATOM 763 C CA . GLY A 1 94 ? -5.194 2.254 8.930 1.00 97.56 94 GLY A CA 1
ATOM 764 C C . GLY A 1 94 ? -6.403 2.036 9.808 1.00 97.56 94 GLY A C 1
ATOM 765 O O . GLY A 1 94 ? -6.481 1.133 10.645 1.00 97.56 94 GLY A O 1
ATOM 766 N N . ILE A 1 95 ? -7.365 2.920 9.602 1.00 97.38 95 ILE A N 1
ATOM 767 C CA . ILE A 1 95 ? -8.636 2.921 10.293 1.00 97.38 95 ILE A CA 1
ATOM 768 C C . ILE A 1 95 ? -9.767 3.087 9.281 1.00 97.38 95 ILE A C 1
ATOM 770 O O . ILE A 1 95 ? -9.654 3.791 8.273 1.00 97.38 95 ILE A O 1
ATOM 774 N N . ARG A 1 96 ? -10.868 2.390 9.543 1.00 96.31 96 ARG A N 1
ATOM 775 C CA . ARG A 1 96 ? -12.175 2.625 8.934 1.00 96.31 96 ARG A CA 1
ATOM 776 C C . ARG A 1 96 ? -13.114 3.097 10.027 1.00 96.31 96 ARG A C 1
ATOM 778 O O . ARG A 1 96 ? -13.141 2.495 11.099 1.00 96.31 96 ARG A O 1
ATOM 785 N N . LEU A 1 97 ? -13.857 4.158 9.750 1.00 95.50 97 LEU A N 1
ATOM 786 C CA . LEU A 1 97 ? -14.808 4.775 10.660 1.00 95.50 97 LEU A CA 1
ATOM 787 C C . LEU A 1 97 ? -16.154 4.912 9.959 1.00 95.50 97 LEU A C 1
ATOM 789 O O . LEU A 1 97 ? -16.254 5.494 8.876 1.00 95.50 97 LEU A O 1
ATOM 793 N N . ALA A 1 98 ? -17.194 4.380 10.591 1.00 94.31 98 ALA A N 1
ATOM 794 C CA . ALA A 1 98 ? -18.566 4.616 10.179 1.00 94.31 98 ALA A CA 1
ATOM 795 C C . ALA A 1 98 ? -18.915 6.106 10.323 1.00 94.31 98 ALA A C 1
ATOM 797 O O . ALA A 1 98 ? -18.666 6.710 11.366 1.00 94.31 98 ALA A O 1
ATOM 798 N N . SER A 1 99 ? -19.523 6.689 9.295 1.00 91.62 99 SER A N 1
ATOM 799 C CA . SER A 1 99 ? -20.059 8.050 9.312 1.00 91.62 99 SER A CA 1
ATOM 800 C C . SER A 1 99 ? -21.451 8.078 8.678 1.00 91.62 99 SER A C 1
ATOM 802 O O . SER A 1 99 ? -21.860 7.125 8.013 1.00 91.62 99 SER A O 1
ATOM 804 N N . ARG A 1 100 ? -22.174 9.196 8.828 1.00 89.19 100 ARG A N 1
ATOM 805 C CA . ARG A 1 100 ? -23.506 9.370 8.216 1.00 89.19 100 ARG A CA 1
ATOM 806 C C . ARG A 1 100 ? -23.483 9.298 6.683 1.00 89.19 100 ARG A C 1
ATOM 808 O O . ARG A 1 100 ? -24.499 8.971 6.089 1.00 89.19 100 ARG A O 1
ATOM 815 N N . MET A 1 101 ? -22.345 9.604 6.059 1.00 88.50 101 MET A N 1
ATOM 816 C CA . MET A 1 101 ? -22.180 9.661 4.600 1.00 88.50 101 MET A CA 1
ATOM 817 C C . MET A 1 101 ? -21.580 8.374 4.007 1.00 88.50 101 MET A C 1
ATOM 819 O O . MET A 1 101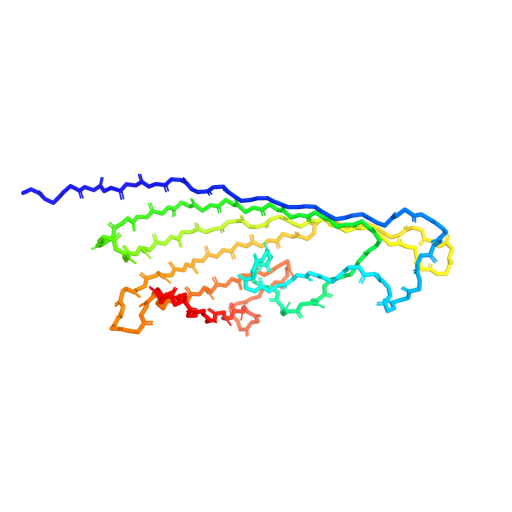 ? -21.362 8.301 2.802 1.00 88.50 101 MET A O 1
ATOM 823 N N . GLY A 1 102 ? -21.270 7.372 4.836 1.00 91.69 102 GLY A N 1
ATOM 824 C CA . GLY A 1 102 ? -20.559 6.160 4.427 1.00 91.69 102 GLY A CA 1
ATOM 825 C C . GLY A 1 102 ? -19.378 5.844 5.340 1.00 91.69 102 GLY A C 1
ATOM 826 O O . GLY A 1 102 ? -19.295 6.330 6.469 1.00 91.69 102 GLY A O 1
ATOM 827 N N . VAL A 1 103 ? -18.451 5.013 4.869 1.00 95.12 103 VAL A N 1
ATOM 828 C CA . VAL A 1 103 ? -17.263 4.626 5.642 1.00 95.12 103 VAL A CA 1
ATOM 829 C C . VAL A 1 103 ? -16.084 5.498 5.233 1.00 95.12 103 VAL A C 1
ATOM 831 O O . VAL A 1 103 ? -15.635 5.446 4.088 1.00 95.12 103 VAL A O 1
ATOM 834 N N . ILE A 1 104 ? -15.565 6.275 6.182 1.00 95.69 104 ILE A N 1
ATOM 835 C CA . ILE A 1 104 ? -14.336 7.048 6.008 1.00 95.69 104 ILE A CA 1
ATOM 836 C C . ILE A 1 104 ? -13.157 6.140 6.334 1.00 95.69 104 ILE A C 1
ATOM 838 O O . ILE A 1 104 ? -13.155 5.422 7.335 1.00 95.69 104 ILE A O 1
ATOM 842 N N . GLY A 1 105 ? -12.150 6.159 5.478 1.00 96.00 105 GLY A N 1
ATOM 843 C CA . GLY A 1 105 ? -10.935 5.395 5.625 1.00 96.00 105 GLY A CA 1
ATOM 844 C C . GLY A 1 105 ? -9.708 6.285 5.634 1.00 96.00 105 GLY A C 1
ATOM 845 O O . GLY A 1 105 ? -9.567 7.124 4.753 1.00 96.00 105 GLY A O 1
ATOM 846 N N . LEU A 1 106 ? -8.815 6.061 6.594 1.00 96.88 106 LEU A N 1
ATOM 847 C CA . LEU A 1 106 ? -7.491 6.670 6.630 1.00 96.88 106 LEU A CA 1
ATOM 848 C C . LEU A 1 106 ? -6.444 5.560 6.682 1.00 96.88 106 LEU A C 1
ATOM 850 O O . LEU A 1 106 ? -6.533 4.667 7.523 1.00 96.88 106 LEU A O 1
ATOM 854 N N . ASP A 1 107 ? -5.487 5.593 5.764 1.00 97.69 107 ASP A N 1
ATOM 855 C CA . ASP A 1 107 ? -4.361 4.666 5.698 1.00 97.69 107 ASP A CA 1
ATOM 856 C C . ASP A 1 107 ? -3.064 5.474 5.795 1.00 97.69 107 ASP A C 1
ATOM 858 O O . ASP A 1 107 ? -2.878 6.429 5.045 1.00 97.69 107 ASP A O 1
ATOM 862 N N . TYR A 1 108 ? -2.168 5.086 6.696 1.00 97.69 108 TYR A N 1
ATOM 863 C CA . TYR A 1 108 ? -0.818 5.627 6.800 1.00 97.69 108 TYR A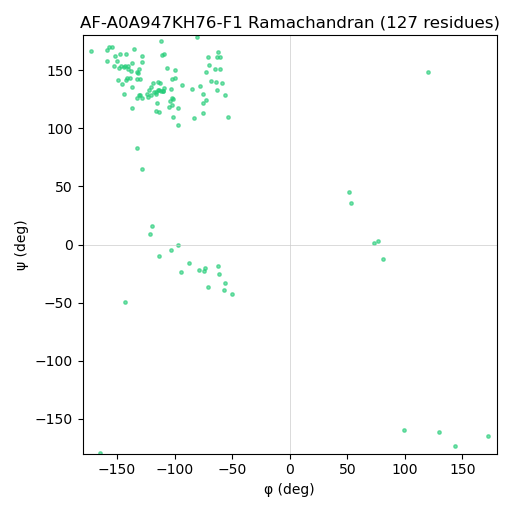 CA 1
ATOM 864 C C . TYR A 1 108 ? 0.169 4.517 6.452 1.00 97.69 108 TYR A C 1
ATOM 866 O O . TYR A 1 108 ? 0.223 3.496 7.142 1.00 97.69 108 TYR A O 1
ATOM 874 N N . GLY A 1 109 ? 0.885 4.687 5.343 1.00 97.62 109 GLY A N 1
ATOM 875 C CA . GLY A 1 109 ? 1.722 3.647 4.753 1.00 97.62 109 GLY A CA 1
ATOM 876 C C . GLY A 1 109 ? 3.124 4.122 4.410 1.00 97.62 109 GLY A C 1
ATOM 877 O O . GLY A 1 109 ? 3.332 5.284 4.067 1.00 97.62 109 GLY A O 1
ATOM 878 N N . PHE A 1 110 ? 4.053 3.178 4.450 1.00 98.25 110 PHE A N 1
ATOM 879 C CA . PHE A 1 110 ? 5.461 3.333 4.122 1.00 98.25 110 PHE A CA 1
ATOM 880 C C . PHE A 1 110 ? 5.757 2.479 2.895 1.00 98.25 110 PHE A C 1
ATOM 882 O O . PHE A 1 110 ? 5.503 1.273 2.923 1.00 98.25 110 PHE A O 1
ATOM 889 N N . GLY A 1 111 ? 6.247 3.097 1.825 1.00 96.69 111 GLY A N 1
ATOM 890 C CA . GLY A 1 111 ? 6.871 2.377 0.721 1.00 96.69 111 GLY A CA 1
ATOM 891 C C . GLY A 1 111 ? 8.319 2.006 1.039 1.00 96.69 111 GLY A C 1
ATOM 892 O O . GLY A 1 111 ? 8.865 2.335 2.094 1.00 96.69 111 GLY A O 1
ATOM 893 N N . GLU A 1 112 ? 8.963 1.328 0.100 1.00 94.06 112 GLU A N 1
ATOM 894 C CA . GLU A 1 112 ? 10.393 1.042 0.161 1.00 94.06 112 GLU A CA 1
ATOM 895 C C . GLU A 1 112 ? 11.227 2.328 0.309 1.00 94.06 112 GLU A C 1
ATOM 897 O O . GLU A 1 112 ? 11.058 3.291 -0.440 1.00 94.0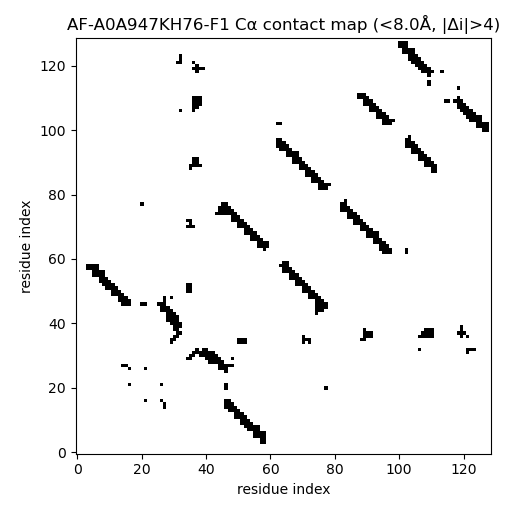6 112 GLU A O 1
ATOM 902 N N . GLY A 1 113 ? 12.118 2.349 1.305 1.00 92.00 113 GLY A N 1
ATOM 903 C CA . GLY A 1 113 ? 12.988 3.493 1.599 1.00 92.00 113 GLY A CA 1
ATOM 904 C C . GLY A 1 113 ? 12.315 4.668 2.319 1.00 92.00 113 GLY A C 1
ATOM 905 O O . GLY A 1 113 ? 12.979 5.673 2.574 1.00 92.00 113 GLY A O 1
ATOM 906 N N . ASP A 1 114 ? 11.030 4.567 2.676 1.00 94.62 114 ASP A N 1
ATOM 907 C CA . ASP A 1 114 ? 10.342 5.645 3.384 1.00 94.62 114 ASP A CA 1
ATOM 908 C C . ASP A 1 114 ? 10.761 5.789 4.852 1.00 94.62 114 ASP A C 1
ATOM 910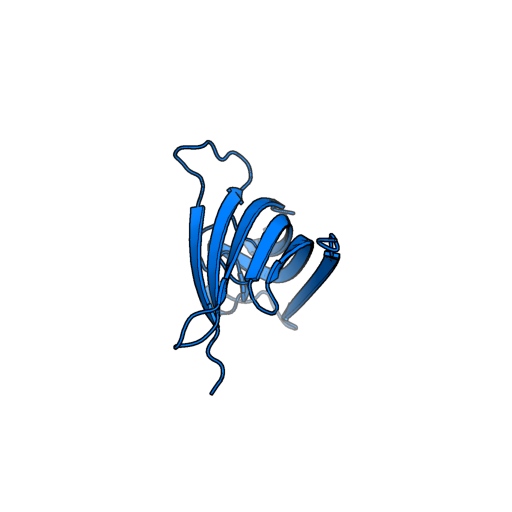 O O . ASP A 1 114 ? 11.035 4.831 5.572 1.00 94.62 114 ASP A O 1
ATOM 914 N N . THR A 1 115 ? 10.710 7.033 5.320 1.00 93.44 115 THR A N 1
ATOM 915 C CA . THR A 1 115 ? 10.824 7.422 6.727 1.00 93.44 115 THR A CA 1
ATOM 916 C C . THR A 1 115 ? 9.486 7.975 7.226 1.00 93.44 115 THR A C 1
ATOM 918 O O . THR A 1 115 ? 8.549 8.178 6.454 1.00 93.44 115 THR A O 1
ATOM 921 N N . PHE A 1 116 ? 9.373 8.281 8.521 1.00 90.31 116 PHE A N 1
ATOM 922 C CA . PHE A 1 116 ? 8.153 8.874 9.091 1.00 90.31 116 PHE A CA 1
ATOM 923 C C . PHE A 1 116 ? 7.722 10.183 8.418 1.00 90.31 116 PHE A C 1
ATOM 925 O O . PHE A 1 116 ? 6.525 10.448 8.314 1.00 90.31 116 PHE A O 1
ATOM 932 N N . SER A 1 117 ? 8.676 10.991 7.947 1.00 92.25 117 SER A N 1
ATOM 933 C CA . SER A 1 117 ? 8.385 12.251 7.255 1.00 92.25 117 SER A CA 1
ATOM 934 C C . SER A 1 117 ? 7.978 12.055 5.797 1.00 92.25 117 SER A C 1
ATOM 936 O O . SER A 1 117 ? 7.324 12.930 5.236 1.00 92.25 117 SER A O 1
ATOM 938 N N . THR A 1 118 ? 8.344 10.927 5.183 1.00 94.81 118 THR A N 1
ATOM 939 C CA . THR A 1 118 ? 8.032 10.642 3.778 1.00 94.81 118 THR A CA 1
ATOM 940 C C . THR A 1 118 ? 6.888 9.657 3.611 1.00 94.81 118 THR A C 1
ATOM 942 O O . THR A 1 118 ? 6.478 9.441 2.480 1.00 94.81 118 THR A O 1
ATOM 945 N N . ALA A 1 119 ? 6.350 9.081 4.685 1.00 95.19 119 ALA A N 1
ATOM 946 C CA . ALA A 1 119 ? 5.205 8.180 4.640 1.00 95.19 119 ALA A CA 1
ATOM 947 C C . ALA A 1 119 ? 3.944 8.851 4.068 1.00 95.19 119 ALA A C 1
ATOM 949 O O . ALA A 1 119 ? 3.732 10.060 4.179 1.00 95.19 119 ALA A O 1
ATOM 950 N N . LYS A 1 120 ? 3.082 8.049 3.440 1.00 97.44 120 LYS A N 1
ATOM 951 C CA . LYS A 1 120 ? 1.927 8.535 2.675 1.00 97.44 120 LYS A CA 1
ATOM 952 C C . LYS A 1 120 ? 0.661 8.345 3.490 1.00 97.44 120 LYS A C 1
ATOM 954 O O . LYS A 1 120 ? 0.410 7.265 4.027 1.00 97.44 120 LYS A O 1
ATOM 959 N N . ILE A 1 121 ? -0.159 9.389 3.521 1.00 97.06 121 ILE A N 1
ATOM 960 C CA . ILE A 1 121 ? -1.509 9.353 4.078 1.00 97.06 121 ILE A CA 1
ATOM 961 C C . ILE A 1 121 ? -2.490 9.259 2.914 1.00 97.06 121 ILE A C 1
ATOM 963 O O . ILE A 1 121 ? -2.498 10.111 2.029 1.00 97.06 121 ILE A O 1
ATOM 967 N N . HIS A 1 122 ? -3.347 8.246 2.942 1.00 96.56 122 HIS A N 1
ATOM 968 C CA . HIS A 1 122 ? -4.440 8.077 1.995 1.00 96.56 122 HIS A CA 1
ATOM 969 C C . HIS A 1 122 ? -5.771 8.227 2.717 1.00 96.56 122 HIS A C 1
ATOM 971 O O . HIS A 1 122 ? -5.989 7.611 3.760 1.00 96.56 122 HIS A O 1
ATOM 977 N N . ILE A 1 123 ? -6.676 9.016 2.142 1.00 95.50 123 ILE A N 1
ATOM 978 C CA . ILE A 1 123 ? -8.036 9.203 2.651 1.00 95.50 123 ILE A CA 1
ATOM 979 C C . ILE A 1 123 ? -9.012 8.662 1.613 1.00 95.50 123 ILE A C 1
ATOM 981 O O . ILE A 1 123 ? -8.909 8.970 0.427 1.00 95.50 123 ILE A O 1
ATOM 985 N N . ARG A 1 124 ? -9.967 7.844 2.054 1.00 92.81 124 ARG A N 1
ATOM 986 C CA . ARG A 1 124 ? -11.009 7.263 1.202 1.00 92.81 124 ARG A CA 1
ATOM 987 C C . ARG A 1 124 ? -12.382 7.468 1.815 1.00 92.81 124 ARG A C 1
ATOM 989 O O . ARG A 1 124 ? -12.549 7.316 3.020 1.00 92.81 124 ARG A O 1
ATOM 996 N N . LEU A 1 125 ? -13.372 7.736 0.974 1.00 92.69 125 LEU A N 1
ATOM 997 C CA . LEU A 1 125 ? -14.778 7.700 1.351 1.00 92.69 125 LEU A CA 1
ATOM 998 C C . LEU A 1 125 ? -15.456 6.596 0.545 1.00 92.69 125 LEU A C 1
ATOM 1000 O O . LEU A 1 125 ? -15.529 6.669 -0.679 1.00 92.69 125 LEU A O 1
ATOM 1004 N N . ILE A 1 126 ? -15.923 5.558 1.233 1.00 87.88 126 ILE A N 1
ATOM 1005 C CA . ILE A 1 126 ? -16.696 4.478 0.623 1.00 87.88 126 ILE A CA 1
ATOM 1006 C C . ILE A 1 126 ? -18.163 4.798 0.869 1.00 87.88 126 ILE A C 1
ATOM 1008 O O . ILE A 1 126 ? -18.667 4.646 1.988 1.00 87.88 126 ILE A O 1
ATOM 1012 N N . SER A 1 127 ? -18.815 5.283 -0.183 1.00 85.19 127 SER A N 1
ATOM 1013 C CA . SER A 1 127 ? -20.240 5.582 -0.160 1.00 85.19 127 SER A CA 1
ATOM 1014 C C . SER A 1 127 ? -21.092 4.306 -0.092 1.00 85.19 127 SER A C 1
ATOM 1016 O O . SER A 1 127 ? -20.643 3.233 -0.494 1.00 85.19 127 SER A O 1
ATOM 1018 N N . ARG A 1 128 ? -22.311 4.428 0.443 1.00 66.81 128 ARG A N 1
ATOM 1019 C CA . ARG A 1 128 ? -23.284 3.335 0.638 1.00 66.81 128 ARG A CA 1
ATOM 1020 C C . ARG A 1 128 ? -24.607 3.536 -0.113 1.00 66.81 128 ARG A C 1
ATOM 1022 O O . ARG A 1 128 ? -25.588 2.899 0.257 1.00 66.81 128 ARG A O 1
ATOM 1029 N N . PHE A 1 129 ? -24.648 4.438 -1.090 1.00 62.19 129 PHE A N 1
ATOM 1030 C CA . PHE A 1 129 ? -25.866 4.694 -1.864 1.00 62.19 129 PHE A CA 1
ATOM 1031 C C . PHE A 1 129 ? -26.152 3.565 -2.853 1.00 62.19 129 PHE A C 1
ATOM 1033 O O . PHE A 1 129 ? -25.174 3.070 -3.461 1.00 62.19 129 PHE A O 1
#

Solvent-accessible surface area (backbone atoms only — not comparable to full-atom values): 7009 Å² total; per-residue (Å²): 131,88,80,87,48,72,49,79,47,79,49,71,54,73,52,72,69,87,75,76,89,67,52,84,88,71,34,50,66,40,35,4,85,86,54,28,44,20,44,54,69,56,68,42,66,14,45,32,35,36,34,31,35,43,33,51,31,37,56,80,48,100,62,20,31,44,31,41,39,41,22,39,36,36,33,29,34,70,56,97,91,39,81,47,68,53,66,57,43,21,37,38,41,34,39,35,38,65,50,98,78,28,34,41,31,43,36,44,16,30,28,80,92,51,47,90,88,64,40,31,78,36,79,46,76,48,70,77,129

Foldseek 3Di:
DDDWDKDKDKDKDKDADDDPADDPVPWDFADDDPFAAQGHGRPDTANIKMKMKIWIWIDPDPFKIKIKMKMWMKHWHADPNDIDIDIKIKIWIKIWDDDPFAIKIWTWMHTPPDDPVSIDIHIDGDGDD

Mean predicted aligned error: 4.52 Å

Secondary structure (DSSP, 8-state):
-----EEEEEEEEEEE--SS---GGGSEEE-BTTTBTTS-TT-EEESEEEEEEEEEEEESSSS-EEEEEEEEEEEEEEETTEEEEE--EEEEEEEEEEETTEEEEEEEEEETT--TTTPEEEEEEE---

Sequence (129 aa):
RKELVVAVKLNAGAKWLSGEEPGYAEQFWFGGAGNLRGYTNDFFRGSRIAWGSLELRRLIGELSSFYAFFDQGYYRRVENGTTIYDYPYSYGIGIRLASRMGVIGLDYGFGEGDTFSTAKIHIRLISRF

pLDDT: mean 92.96, std 7.54, range [51.91, 98.31]